Protein AF-A0A6P7H4A5-F1 (afdb_monomer)

Sequence (140 aa):
MVNTVTMYFILINILFHLKKPRSSFNGIGYLSESFYNANSKYPHRKNPCLHIFEMDWVNLELKKRSRPFYPLSYLMTRDTAVRYIQAYLRGLWVRKRPELNEIRTFWKTIHFKRGISVPVDNETPLLCSTNGDIGTLLIF

Secondary structure (DSSP, 8-state):
---HHHHHHHHHHHHHHHHS-S--B-HHHHHHHHHHHT-TT-GGGGSSPPPGGG-HHHHHHHHHSPPPPPPGGG-B-HHHHHHHHHHHHHHHHHHTSHHHHHHHHHHHHHHHHTT------SS--------SSS------

Mean predicted aligned error: 14.43 Å

Structure (mmCIF, N/CA/C/O backbone):
data_AF-A0A6P7H4A5-F1
#
_entry.id   AF-A0A6P7H4A5-F1
#
loop_
_atom_site.group_PDB
_atom_site.id
_atom_site.type_symbol
_atom_site.label_atom_id
_atom_site.label_alt_id
_atom_site.label_comp_id
_atom_site.label_asym_id
_atom_site.label_entity_id
_atom_site.label_seq_id
_atom_site.pdbx_PDB_ins_code
_atom_site.Cartn_x
_atom_site.Cartn_y
_atom_site.Cartn_z
_atom_site.occupancy
_atom_site.B_iso_or_equiv
_atom_site.auth_seq_id
_atom_site.auth_comp_id
_atom_site.auth_asym_id
_atom_site.auth_atom_id
_atom_site.pdbx_PDB_model_num
ATOM 1 N N . MET A 1 1 ? 3.899 41.146 16.376 1.00 53.22 1 MET A N 1
ATOM 2 C CA . MET A 1 1 ? 2.961 40.557 17.357 1.00 53.22 1 MET A CA 1
ATOM 3 C C . MET A 1 1 ? 1.988 39.671 16.597 1.00 53.22 1 MET A C 1
ATOM 5 O O . MET A 1 1 ? 1.205 40.193 15.817 1.00 53.22 1 MET A O 1
ATOM 9 N N . VAL A 1 2 ? 2.106 38.346 16.718 1.00 54.66 2 VAL A N 1
ATOM 10 C CA . VAL A 1 2 ? 1.173 37.412 16.062 1.00 54.66 2 VAL A CA 1
ATOM 11 C C . VAL A 1 2 ? -0.188 37.574 16.741 1.00 54.66 2 VAL A C 1
ATOM 13 O O . VAL A 1 2 ? -0.273 37.503 17.963 1.00 54.66 2 VAL A O 1
ATOM 16 N N . ASN A 1 3 ? -1.227 37.870 15.963 1.00 76.25 3 ASN A N 1
ATOM 17 C CA . ASN A 1 3 ? -2.555 38.214 16.467 1.00 76.25 3 ASN A CA 1
ATOM 18 C C . ASN A 1 3 ? -3.136 37.040 17.286 1.00 76.25 3 ASN A C 1
ATOM 20 O O . ASN A 1 3 ? -2.978 35.874 16.907 1.00 76.25 3 ASN A O 1
ATOM 24 N N . THR A 1 4 ? -3.825 37.302 18.396 1.00 75.69 4 THR A N 1
ATOM 25 C CA . THR A 1 4 ? -4.425 36.250 19.246 1.00 75.69 4 THR A CA 1
ATOM 26 C C . THR A 1 4 ? -5.378 35.358 18.450 1.00 75.69 4 THR A C 1
ATOM 28 O O . THR A 1 4 ? -5.370 34.142 18.617 1.00 75.69 4 THR A O 1
ATOM 31 N N . VAL A 1 5 ? -6.105 35.931 17.488 1.00 76.69 5 VAL A N 1
ATOM 32 C CA . VAL A 1 5 ? -6.966 35.190 16.550 1.00 76.69 5 VAL A CA 1
ATOM 33 C C . VAL A 1 5 ? -6.160 34.212 15.689 1.00 76.69 5 VAL A C 1
ATOM 35 O O . VAL A 1 5 ? -6.553 33.057 15.548 1.00 76.69 5 VAL A O 1
ATOM 38 N N . THR A 1 6 ? -5.000 34.628 15.167 1.00 72.25 6 THR A N 1
ATOM 39 C CA . THR A 1 6 ? -4.113 33.734 14.404 1.00 72.25 6 THR A CA 1
ATOM 40 C C . THR A 1 6 ? -3.530 32.621 15.273 1.00 72.25 6 THR A C 1
ATOM 42 O O . THR A 1 6 ? -3.440 31.489 14.809 1.00 72.25 6 THR A O 1
ATOM 45 N N . MET A 1 7 ? -3.223 32.882 16.548 1.00 72.38 7 MET A N 1
ATOM 46 C CA . MET A 1 7 ? -2.788 31.835 17.482 1.00 72.38 7 MET A CA 1
ATOM 47 C C . MET A 1 7 ? -3.890 30.810 17.763 1.00 72.38 7 MET A C 1
ATOM 49 O O . MET A 1 7 ? -3.617 29.614 17.711 1.00 72.38 7 MET A O 1
ATOM 53 N N . TYR A 1 8 ? -5.137 31.243 17.978 1.00 76.94 8 TYR A N 1
ATOM 54 C CA . TYR A 1 8 ? -6.273 30.328 18.141 1.00 76.94 8 TYR A CA 1
ATOM 55 C C . TYR A 1 8 ? -6.542 29.513 16.876 1.00 76.94 8 TYR A C 1
ATOM 57 O O . TYR A 1 8 ? -6.781 28.313 16.967 1.00 76.94 8 TYR A O 1
ATOM 65 N N . PHE A 1 9 ? -6.439 30.121 15.693 1.00 70.50 9 PHE A N 1
ATOM 66 C CA . PHE A 1 9 ? -6.606 29.408 14.425 1.00 70.50 9 PHE A CA 1
ATOM 67 C C . PHE A 1 9 ? -5.534 28.336 14.212 1.00 70.50 9 PHE A C 1
ATOM 69 O O . PHE A 1 9 ? -5.842 27.232 13.762 1.00 70.50 9 PHE A O 1
ATOM 76 N N . ILE A 1 10 ? -4.284 28.645 14.568 1.00 66.62 10 ILE A N 1
ATOM 77 C CA . ILE A 1 10 ? -3.163 27.701 14.527 1.00 66.62 10 ILE A CA 1
ATOM 78 C C . ILE A 1 10 ? -3.378 26.588 15.558 1.00 66.62 10 ILE A C 1
ATOM 80 O O . ILE A 1 10 ? -3.241 25.418 15.217 1.00 66.62 10 ILE A O 1
ATOM 84 N N . LEU A 1 11 ? -3.780 26.919 16.787 1.00 68.44 11 LEU A N 1
ATOM 85 C CA . LEU A 1 11 ? -4.013 25.944 17.854 1.00 68.44 11 LEU A CA 1
ATOM 86 C C . LEU A 1 11 ? -5.184 25.006 17.530 1.00 68.44 11 LEU A C 1
ATOM 88 O O . LEU A 1 11 ? -5.065 23.801 17.724 1.00 68.44 11 LEU A O 1
ATOM 92 N N . ILE A 1 12 ? -6.282 25.534 16.981 1.00 69.38 12 ILE A N 1
ATOM 93 C CA . ILE A 1 12 ? -7.444 24.756 16.529 1.00 69.38 12 ILE A CA 1
ATOM 94 C C . ILE A 1 12 ? -7.063 23.866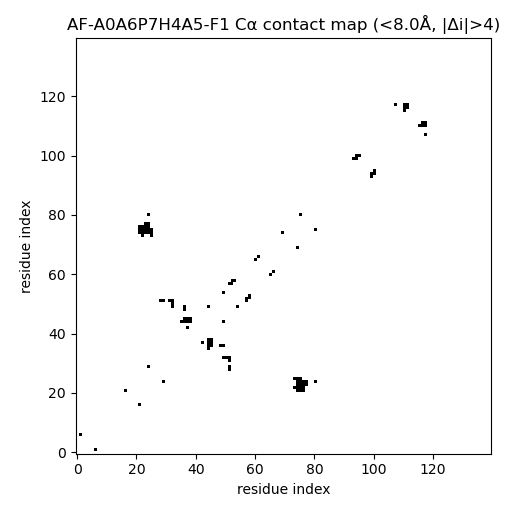 15.345 1.00 69.38 12 ILE A C 1
ATOM 96 O O . ILE A 1 12 ? -7.419 22.690 15.349 1.00 69.38 12 ILE A O 1
ATOM 100 N N . ASN A 1 13 ? -6.298 24.371 14.368 1.00 53.47 13 ASN A N 1
ATOM 101 C CA . ASN A 1 13 ? -5.789 23.539 13.275 1.00 53.47 13 ASN A CA 1
ATOM 102 C C . ASN A 1 13 ? -4.875 22.430 13.794 1.00 53.47 13 ASN A C 1
ATOM 104 O O . ASN A 1 13 ? -5.039 21.279 13.408 1.00 53.47 13 ASN A O 1
ATOM 108 N N . ILE A 1 14 ? -3.950 22.738 14.704 1.00 58.50 14 ILE A N 1
ATOM 109 C CA . ILE A 1 14 ? -3.063 21.744 15.315 1.00 58.50 14 ILE A CA 1
ATOM 110 C C . ILE A 1 14 ? -3.883 20.704 16.085 1.00 58.50 14 ILE A C 1
ATOM 112 O O . ILE A 1 14 ? -3.670 19.514 15.878 1.00 58.50 14 ILE A O 1
ATOM 116 N N . LEU A 1 15 ? -4.862 21.105 16.902 1.00 55.03 15 LEU A N 1
ATOM 117 C CA . LEU A 1 15 ? -5.744 20.174 17.619 1.00 55.03 15 LEU A CA 1
ATOM 118 C C . LEU A 1 15 ? -6.585 19.313 16.666 1.00 55.03 15 LEU A C 1
ATOM 120 O O . LEU A 1 15 ? -6.759 18.116 16.897 1.00 55.03 15 LEU A O 1
ATOM 124 N N . PHE A 1 16 ? -7.095 19.900 15.585 1.00 52.56 16 PHE A N 1
ATOM 125 C CA . PHE A 1 16 ? -7.858 19.195 14.558 1.00 52.56 16 PHE A CA 1
ATOM 126 C C . PHE A 1 16 ? -6.980 18.196 13.786 1.00 52.56 16 PHE A C 1
ATOM 128 O O . PHE A 1 16 ? -7.392 17.061 13.540 1.00 52.56 16 PHE A O 1
ATOM 135 N N . HIS A 1 17 ? -5.737 18.573 13.485 1.00 49.66 17 HIS A N 1
ATOM 136 C CA . HIS A 1 17 ? -4.731 17.709 12.867 1.00 49.66 17 HIS A CA 1
ATOM 137 C C . HIS A 1 17 ? -4.156 16.656 13.823 1.00 49.66 17 HIS A C 1
ATOM 139 O O . HIS A 1 17 ? -3.693 15.620 13.357 1.00 49.66 17 HIS A O 1
ATOM 145 N N . LEU A 1 18 ? -4.203 16.878 15.140 1.00 50.44 18 LEU A N 1
ATOM 146 C CA . LEU A 1 18 ? -3.849 15.889 16.163 1.00 50.44 18 LEU A CA 1
ATOM 147 C C . LEU A 1 18 ? -4.952 14.839 16.361 1.00 50.44 18 LEU A C 1
ATOM 149 O O . LEU A 1 18 ? -4.641 13.696 16.685 1.00 50.44 18 LEU A O 1
ATOM 153 N N . LYS A 1 19 ? -6.226 15.204 16.151 1.00 50.06 19 LYS A N 1
ATOM 154 C CA . LYS A 1 19 ? -7.368 14.272 16.219 1.00 50.06 19 LYS A CA 1
ATOM 155 C C . LYS A 1 19 ? -7.490 13.365 14.995 1.00 50.06 19 LYS A C 1
ATOM 157 O O . LYS A 1 19 ? -8.025 12.266 15.113 1.00 50.06 19 LYS A O 1
ATOM 162 N N . LYS A 1 20 ? -7.010 13.794 13.824 1.00 47.59 20 LYS A N 1
ATOM 163 C CA . LYS A 1 20 ? -6.924 12.919 12.648 1.00 47.59 20 LYS A CA 1
ATOM 164 C C . LYS A 1 20 ? -5.637 12.093 12.731 1.00 47.59 20 LYS A C 1
ATOM 166 O O . LYS A 1 20 ? -4.570 12.675 12.921 1.00 47.59 20 LYS A O 1
ATOM 171 N N . PRO A 1 21 ? -5.687 10.760 12.570 1.00 52.25 21 PRO A N 1
ATOM 172 C CA . PRO A 1 21 ? -4.467 9.969 12.550 1.00 52.25 21 PRO A CA 1
ATOM 173 C C . PRO A 1 21 ? -3.576 10.471 11.406 1.00 52.25 21 PRO A C 1
ATOM 175 O O . PRO A 1 21 ? -3.986 10.479 10.246 1.00 52.25 21 PRO A O 1
ATOM 178 N N . ARG A 1 22 ? -2.352 10.913 11.738 1.00 48.44 22 ARG A N 1
ATOM 179 C CA . ARG A 1 22 ? -1.353 11.406 10.764 1.00 48.44 22 ARG A CA 1
ATOM 180 C C . ARG A 1 22 ? -1.049 10.376 9.663 1.00 48.44 22 ARG A C 1
ATOM 182 O O . ARG A 1 22 ? -0.659 10.751 8.566 1.00 48.44 22 ARG A O 1
ATOM 189 N N . SER A 1 23 ? -1.309 9.096 9.938 1.00 55.56 23 SER A N 1
ATOM 190 C CA . SER A 1 23 ? -1.476 8.024 8.952 1.00 55.56 23 SER A CA 1
ATOM 191 C C . SER A 1 23 ? -2.964 7.817 8.686 1.00 55.56 23 SER A C 1
ATOM 193 O O . SER A 1 23 ? -3.630 7.065 9.400 1.00 55.56 23 SER A O 1
ATOM 195 N N . SER A 1 24 ? -3.496 8.454 7.648 1.00 58.94 24 SER A N 1
ATOM 196 C CA . SER A 1 24 ? -4.843 8.123 7.173 1.00 58.94 24 SER A CA 1
ATOM 197 C C . SER A 1 24 ? -4.844 6.871 6.294 1.00 58.94 24 SER A C 1
ATOM 199 O O . SER A 1 24 ? -5.905 6.275 6.114 1.00 58.94 24 SER A O 1
ATOM 201 N N . PHE A 1 25 ? -3.700 6.496 5.714 1.00 64.75 25 PHE A N 1
ATOM 202 C CA . PHE A 1 25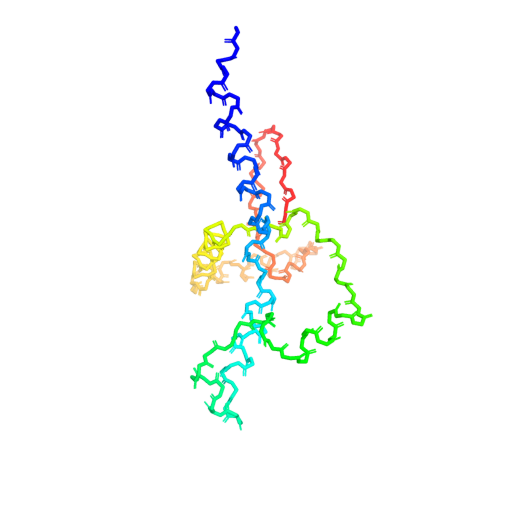 ? -3.617 5.401 4.758 1.00 64.75 25 PHE A CA 1
ATOM 203 C C . PHE A 1 25 ? -2.421 4.493 5.051 1.00 64.75 25 PHE A C 1
ATOM 205 O O . PHE A 1 25 ? -1.271 4.896 4.917 1.00 64.75 25 PHE A O 1
ATOM 212 N N . ASN A 1 26 ? -2.714 3.243 5.409 1.00 77.62 26 ASN A N 1
ATOM 213 C CA . ASN A 1 26 ? -1.749 2.151 5.413 1.00 77.62 26 ASN A CA 1
ATOM 214 C C . ASN A 1 26 ? -2.124 1.190 4.279 1.00 77.62 26 ASN A C 1
ATOM 216 O O . ASN A 1 26 ? -3.172 0.546 4.346 1.00 77.62 26 ASN A O 1
ATOM 220 N N . GLY A 1 27 ? -1.259 1.064 3.268 1.00 78.25 27 GLY A N 1
ATOM 221 C CA . GLY A 1 27 ? -1.508 0.200 2.112 1.00 78.25 27 GLY A CA 1
ATOM 222 C C . GLY A 1 27 ? -1.743 -1.267 2.485 1.00 78.25 27 GLY A C 1
ATOM 223 O O . GLY A 1 27 ? -2.647 -1.898 1.947 1.00 78.25 27 GLY A O 1
ATOM 224 N N . ILE A 1 28 ? -1.011 -1.795 3.472 1.00 81.25 28 ILE A N 1
ATOM 225 C CA . ILE A 1 28 ? -1.197 -3.175 3.955 1.00 81.25 28 ILE A CA 1
ATOM 226 C C . ILE A 1 28 ? -2.569 -3.326 4.620 1.00 81.25 28 ILE A C 1
ATOM 228 O O . ILE A 1 28 ? -3.256 -4.324 4.407 1.00 81.25 28 ILE A O 1
ATOM 232 N N . GLY A 1 29 ? -2.985 -2.325 5.401 1.00 84.94 29 GLY A N 1
ATOM 233 C CA . GLY A 1 29 ? -4.304 -2.309 6.035 1.00 84.94 29 GLY A CA 1
ATOM 234 C C . GLY A 1 29 ? -5.425 -2.301 4.998 1.00 84.94 29 GLY A C 1
ATOM 235 O O . GLY A 1 29 ? -6.326 -3.1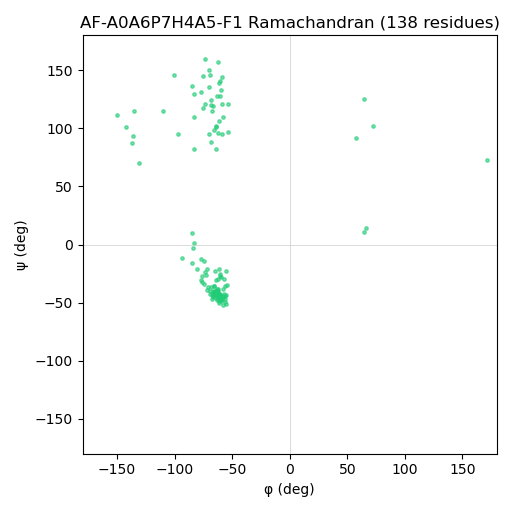30 5.064 1.00 84.94 29 GLY A O 1
ATOM 236 N N . TYR A 1 30 ? -5.302 -1.446 3.983 1.00 84.88 30 TYR A N 1
ATOM 237 C CA . TYR A 1 30 ? -6.257 -1.363 2.881 1.00 84.88 30 TYR A CA 1
ATOM 238 C C . TYR A 1 30 ? -6.369 -2.672 2.082 1.00 84.88 30 TYR A C 1
ATOM 240 O O . TYR A 1 30 ? -7.474 -3.112 1.767 1.00 84.88 30 TYR A O 1
ATOM 248 N N . LEU A 1 31 ? -5.242 -3.322 1.769 1.00 87.31 31 LEU A N 1
ATOM 249 C CA . LEU A 1 31 ? -5.249 -4.613 1.071 1.00 87.31 31 LEU A CA 1
ATOM 250 C C . LEU A 1 31 ? -5.891 -5.708 1.921 1.00 87.31 31 LEU A C 1
ATOM 252 O O . LEU A 1 31 ? -6.693 -6.488 1.416 1.00 87.31 31 LEU A O 1
ATOM 256 N N . SER A 1 32 ? -5.570 -5.739 3.214 1.00 90.19 32 SER A N 1
ATOM 257 C CA . SER A 1 32 ? -6.133 -6.717 4.148 1.00 90.19 32 SER A CA 1
ATOM 258 C C . SER A 1 32 ? -7.649 -6.561 4.265 1.00 90.19 32 SER A C 1
ATOM 260 O O . SER A 1 32 ? -8.375 -7.549 4.184 1.00 90.19 32 SER A O 1
ATOM 262 N N . GLU A 1 33 ? -8.127 -5.321 4.380 1.00 92.25 33 GLU A N 1
ATOM 263 C CA . GLU A 1 33 ? -9.551 -4.981 4.352 1.00 92.25 33 GLU A CA 1
ATOM 264 C C . GLU A 1 33 ? -10.211 -5.440 3.049 1.00 92.25 33 GLU A C 1
ATOM 266 O O . GLU A 1 33 ? -11.200 -6.174 3.066 1.00 92.25 33 GLU A O 1
ATOM 271 N N . SER A 1 34 ? -9.616 -5.067 1.913 1.00 91.06 34 SER A N 1
ATOM 272 C CA . SER A 1 34 ? -10.134 -5.393 0.583 1.00 91.06 34 SER A CA 1
ATOM 273 C C . SER A 1 34 ? -10.253 -6.903 0.381 1.00 91.06 34 SER A C 1
ATOM 275 O O . SER A 1 34 ? -11.288 -7.383 -0.075 1.00 91.06 34 SER A O 1
ATOM 277 N N . PHE A 1 35 ? -9.230 -7.675 0.758 1.00 92.88 35 PHE A N 1
ATOM 278 C CA . PHE A 1 35 ? -9.244 -9.134 0.628 1.00 92.88 35 PHE A CA 1
ATOM 279 C C . PHE A 1 35 ? -10.200 -9.812 1.604 1.00 92.88 35 PHE A C 1
ATOM 281 O O . PHE A 1 35 ? -10.845 -10.797 1.240 1.00 92.88 35 PHE A O 1
ATOM 288 N N . TYR A 1 36 ? -10.322 -9.297 2.827 1.00 93.50 36 TYR A N 1
ATOM 289 C CA . TYR A 1 36 ? -11.262 -9.834 3.804 1.00 93.50 36 TYR A CA 1
ATOM 290 C C . TYR A 1 36 ? -12.714 -9.669 3.337 1.00 93.50 36 TYR A C 1
ATOM 292 O O . TYR A 1 36 ? -13.484 -10.634 3.384 1.00 93.50 36 TYR A O 1
ATOM 300 N N . ASN A 1 37 ? -13.066 -8.477 2.844 1.00 93.94 37 ASN A N 1
ATOM 301 C CA . ASN A 1 37 ? -14.420 -8.151 2.391 1.00 93.94 37 ASN A CA 1
ATOM 302 C C . ASN A 1 37 ? -14.752 -8.770 1.022 1.00 93.94 37 ASN A C 1
ATOM 304 O O . ASN A 1 37 ? -15.893 -9.159 0.781 1.00 93.94 37 ASN A O 1
ATOM 308 N N . ALA A 1 38 ? -13.764 -8.925 0.134 1.00 93.19 38 ALA A N 1
ATOM 309 C CA . ALA A 1 38 ? -13.938 -9.540 -1.187 1.00 93.19 38 ALA A CA 1
ATOM 310 C C . ALA A 1 38 ? -13.835 -11.079 -1.187 1.00 93.19 38 ALA A C 1
ATOM 312 O O . ALA A 1 38 ? -13.769 -11.694 -2.254 1.00 93.19 38 ALA A O 1
ATOM 313 N N . ASN A 1 39 ? -13.804 -11.725 -0.019 1.00 93.88 39 ASN A N 1
ATOM 314 C CA . ASN A 1 39 ? -13.642 -13.171 0.074 1.00 93.88 39 ASN A CA 1
ATOM 315 C C . ASN A 1 39 ? -14.872 -13.919 -0.475 1.00 93.88 39 ASN A C 1
ATOM 317 O O . ASN A 1 39 ? -15.949 -13.890 0.122 1.00 93.88 39 ASN A O 1
ATOM 321 N N . SER A 1 40 ? -14.691 -14.662 -1.571 1.00 93.88 40 SER A N 1
ATOM 322 C CA . SER A 1 40 ? -15.755 -15.433 -2.232 1.00 93.88 40 SER A CA 1
ATOM 323 C C . SER A 1 40 ? -16.387 -16.509 -1.347 1.00 93.88 40 SER A C 1
ATOM 325 O O . SER A 1 40 ? -17.551 -16.850 -1.544 1.00 93.88 40 SER A O 1
ATOM 327 N N . LYS A 1 41 ? -15.663 -17.013 -0.338 1.00 95.44 41 LYS A N 1
ATOM 328 C CA . LYS A 1 41 ? -16.198 -17.978 0.637 1.00 95.44 41 LYS A CA 1
ATOM 329 C C . LYS A 1 41 ? -17.200 -17.350 1.607 1.00 95.44 41 LYS A C 1
ATOM 331 O O . LYS A 1 41 ? -17.997 -18.070 2.197 1.00 95.44 4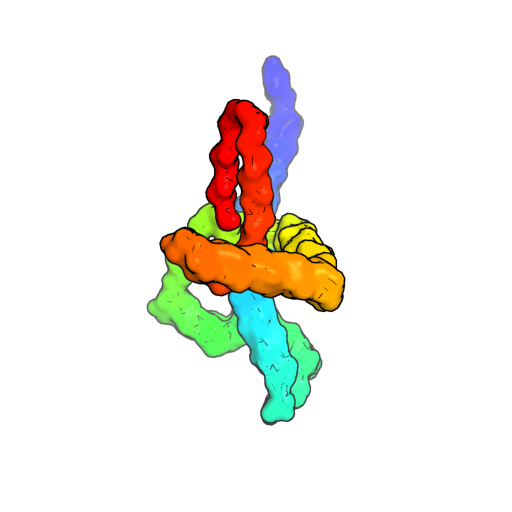1 LYS A O 1
ATOM 336 N N . TYR A 1 42 ? -17.170 -16.027 1.776 1.00 93.00 42 TYR A N 1
ATOM 337 C CA . TYR A 1 42 ? -18.039 -15.300 2.701 1.00 93.00 42 TYR A CA 1
ATOM 338 C C . TYR A 1 42 ? -18.703 -14.095 2.009 1.00 93.00 42 TYR A C 1
ATOM 340 O O . TYR A 1 42 ? -18.389 -12.949 2.337 1.00 93.00 42 TYR A O 1
ATOM 348 N N . PRO A 1 43 ? -19.652 -14.323 1.076 1.00 91.94 43 PRO A N 1
ATOM 349 C CA . PRO A 1 43 ? -20.231 -13.260 0.245 1.00 91.94 43 PRO A CA 1
ATOM 350 C C . PRO A 1 43 ? -20.937 -12.150 1.033 1.00 91.94 43 PRO A C 1
ATOM 352 O O . PRO A 1 43 ? -20.963 -11.003 0.593 1.00 91.94 43 PRO A O 1
ATOM 355 N N . HIS A 1 44 ? -21.471 -12.472 2.217 1.00 91.19 44 HIS A N 1
ATOM 356 C CA . HIS A 1 44 ? -22.138 -11.515 3.106 1.00 91.19 44 HIS A CA 1
ATOM 357 C C . HIS A 1 44 ? -21.216 -10.378 3.579 1.00 91.19 44 HIS A C 1
ATOM 359 O O . HIS A 1 44 ? -21.702 -9.321 3.956 1.00 91.19 44 HIS A O 1
ATOM 365 N N . ARG A 1 45 ? -19.888 -10.555 3.527 1.00 91.31 45 ARG A N 1
ATOM 366 C CA . ARG A 1 45 ? -18.908 -9.528 3.932 1.00 91.31 45 ARG A CA 1
ATOM 367 C C . ARG A 1 45 ? -18.725 -8.418 2.905 1.00 91.31 45 ARG A C 1
ATOM 369 O O . ARG A 1 45 ? -18.115 -7.397 3.200 1.00 91.31 45 ARG A O 1
ATOM 376 N N . LYS A 1 46 ? -19.234 -8.613 1.688 1.00 89.56 46 LYS A N 1
ATOM 377 C CA . LYS A 1 46 ? -19.152 -7.603 0.634 1.00 89.56 46 LYS A CA 1
ATOM 378 C C . LYS A 1 46 ? -20.095 -6.427 0.905 1.00 89.56 46 LYS A C 1
ATOM 380 O O . LYS A 1 46 ? -19.837 -5.332 0.413 1.00 89.56 46 LYS A O 1
ATOM 385 N N . ASN A 1 47 ? -21.181 -6.649 1.652 1.00 88.00 47 ASN A N 1
ATOM 386 C CA . ASN A 1 47 ? -22.147 -5.608 1.983 1.00 88.00 47 ASN A CA 1
ATOM 387 C C . ASN A 1 47 ? -22.828 -5.870 3.350 1.00 88.00 47 ASN A C 1
ATOM 389 O O . ASN A 1 47 ? -23.628 -6.803 3.432 1.00 88.00 47 ASN A O 1
ATOM 393 N N . PRO A 1 48 ? -22.564 -5.060 4.395 1.00 85.62 48 PRO A N 1
ATOM 394 C CA . PRO A 1 48 ? -21.686 -3.887 4.399 1.00 85.62 48 PRO A CA 1
ATOM 395 C C . PRO A 1 48 ? -20.197 -4.265 4.394 1.00 85.62 48 PRO A C 1
ATOM 397 O O . PRO A 1 48 ? -19.785 -5.252 4.997 1.00 85.62 48 PRO A O 1
ATOM 400 N N . CYS A 1 49 ? -19.389 -3.455 3.710 1.00 86.94 49 CYS A N 1
ATOM 401 C CA . CYS A 1 49 ? -17.931 -3.562 3.723 1.00 86.94 49 CYS A CA 1
ATOM 402 C C . CYS A 1 49 ? -17.406 -3.014 5.057 1.00 86.94 49 CYS A C 1
ATOM 404 O O . CYS A 1 49 ? -17.607 -1.835 5.344 1.00 86.94 49 CYS A O 1
ATOM 406 N N . LEU A 1 50 ? -16.755 -3.855 5.863 1.00 89.94 50 LEU A N 1
ATOM 407 C CA . LEU A 1 50 ? -16.233 -3.459 7.175 1.00 89.94 50 LEU A CA 1
ATOM 408 C C . LEU A 1 50 ? -14.851 -2.826 7.048 1.00 89.94 50 LEU A C 1
ATOM 410 O O . LEU A 1 50 ? -13.988 -3.372 6.354 1.00 89.94 50 LEU A O 1
ATOM 414 N N . HIS A 1 51 ? -14.610 -1.730 7.764 1.00 87.88 51 HIS A N 1
ATOM 415 C CA . HIS A 1 51 ? -13.267 -1.168 7.872 1.00 87.88 51 HIS A CA 1
ATOM 416 C C . HIS A 1 51 ? -12.362 -2.083 8.714 1.00 87.88 51 HIS A C 1
ATOM 418 O O . HIS A 1 51 ? -12.824 -2.746 9.643 1.00 87.88 51 HIS A O 1
ATOM 424 N N . ILE A 1 52 ? -11.049 -2.109 8.457 1.00 87.50 52 ILE A N 1
ATOM 425 C CA . ILE A 1 52 ? -10.120 -3.010 9.175 1.00 87.50 52 ILE A CA 1
ATOM 426 C C . ILE A 1 52 ? -10.176 -2.874 10.708 1.00 87.50 52 ILE A C 1
ATOM 428 O O . ILE A 1 52 ? -10.044 -3.867 11.419 1.00 87.50 52 ILE A O 1
ATOM 432 N N . PHE A 1 53 ? -10.398 -1.664 11.228 1.00 85.75 53 PHE A N 1
ATOM 433 C CA . PHE A 1 53 ? -10.517 -1.420 12.674 1.00 85.75 53 PHE A CA 1
ATOM 434 C C . PHE A 1 53 ? -11.920 -1.687 13.236 1.00 85.75 53 PHE A C 1
ATOM 436 O O . PHE A 1 53 ? -12.119 -1.574 14.438 1.00 85.75 53 PHE A O 1
ATOM 443 N N . GLU A 1 54 ? -12.892 -2.033 12.399 1.00 88.88 54 GLU A N 1
ATOM 444 C CA . GLU A 1 54 ? -14.233 -2.455 12.826 1.00 88.88 54 GLU A CA 1
ATOM 445 C C . GLU A 1 54 ? -14.330 -3.980 12.946 1.00 88.88 54 GLU A C 1
ATOM 447 O O . GLU A 1 54 ? -15.281 -4.503 13.513 1.00 88.88 54 GLU A O 1
ATOM 452 N N . MET A 1 55 ? -13.332 -4.715 12.452 1.00 90.38 55 MET A N 1
ATOM 453 C CA . MET A 1 55 ? -13.293 -6.169 12.547 1.00 90.38 55 MET A CA 1
ATOM 454 C C . MET A 1 55 ? -12.974 -6.610 13.982 1.00 90.38 55 MET A C 1
ATOM 456 O O . MET A 1 55 ? -11.900 -6.314 14.512 1.00 90.38 55 MET A O 1
ATOM 460 N N . ASP A 1 56 ? -13.871 -7.389 14.592 1.00 91.00 56 ASP A N 1
ATOM 461 C CA . ASP A 1 56 ? -13.752 -7.817 15.995 1.00 91.00 56 ASP A CA 1
ATOM 462 C C . ASP A 1 56 ? -12.434 -8.531 16.303 1.00 91.00 56 ASP A C 1
ATOM 464 O O . ASP A 1 56 ? -11.775 -8.245 17.304 1.00 91.00 56 ASP A O 1
ATOM 468 N N . TRP A 1 57 ? -12.012 -9.436 15.418 1.00 90.62 57 TRP A N 1
ATOM 469 C CA . TRP A 1 57 ? -10.772 -10.191 15.591 1.00 90.62 57 TRP A CA 1
ATOM 470 C C . TRP A 1 57 ? -9.532 -9.289 15.518 1.00 90.62 57 TRP A C 1
ATOM 472 O O . TRP A 1 57 ? -8.581 -9.502 16.268 1.00 90.62 57 TRP A O 1
ATOM 482 N N . VAL A 1 58 ? -9.556 -8.252 14.669 1.00 90.19 58 VAL A N 1
ATOM 483 C CA . VAL A 1 58 ? -8.469 -7.267 14.572 1.00 90.19 58 VAL A CA 1
ATOM 484 C C . VAL A 1 58 ? -8.405 -6.457 15.856 1.00 90.19 58 VAL A C 1
ATOM 486 O O . VAL A 1 58 ? -7.330 -6.302 16.428 1.00 90.19 58 VAL A O 1
ATOM 489 N N . ASN A 1 59 ? -9.549 -5.980 16.347 1.00 88.62 59 ASN A N 1
ATOM 490 C CA . ASN A 1 59 ? -9.618 -5.240 17.604 1.00 88.62 59 ASN A CA 1
ATOM 491 C C . ASN A 1 59 ? -9.137 -6.070 18.793 1.00 88.62 59 ASN A C 1
ATOM 493 O O . ASN A 1 59 ? -8.398 -5.565 19.638 1.00 88.62 59 ASN A O 1
ATOM 497 N N . LEU A 1 60 ? -9.532 -7.342 18.863 1.00 93.44 60 LEU A N 1
ATOM 498 C CA . LEU A 1 60 ? -9.073 -8.254 19.905 1.00 93.44 60 LEU A CA 1
ATOM 499 C C . LEU A 1 60 ? -7.550 -8.428 19.856 1.00 93.44 60 LEU A C 1
ATOM 501 O O . LEU A 1 60 ? -6.893 -8.385 20.896 1.00 93.44 60 LEU A O 1
ATOM 505 N N . GLU A 1 61 ? -6.987 -8.581 18.659 1.00 90.81 61 GLU A N 1
ATOM 506 C CA . GLU A 1 61 ? -5.546 -8.752 18.484 1.00 90.81 61 GLU A CA 1
ATOM 507 C C . GLU A 1 61 ? -4.775 -7.470 18.816 1.00 90.81 61 GLU A C 1
ATOM 509 O O . GLU A 1 61 ? -3.789 -7.521 19.545 1.00 90.81 61 GLU A O 1
ATOM 514 N N . LEU A 1 62 ? -5.265 -6.304 18.384 1.00 86.44 62 LEU A N 1
ATOM 515 C CA . LEU A 1 62 ? -4.665 -5.004 18.703 1.00 86.44 62 LEU A CA 1
ATOM 516 C C . LEU A 1 62 ? -4.713 -4.681 20.203 1.00 86.44 62 LEU A C 1
ATOM 518 O O . LEU A 1 62 ? -3.816 -4.006 20.706 1.00 86.44 62 LEU A O 1
ATOM 522 N N . LYS A 1 63 ? -5.728 -5.172 20.927 1.00 89.31 63 LYS A N 1
ATOM 523 C CA . LYS A 1 63 ? -5.796 -5.075 22.396 1.00 89.31 63 LYS A CA 1
ATOM 524 C C . LYS A 1 63 ? -4.750 -5.955 23.078 1.00 89.31 63 LYS A C 1
ATOM 526 O O . LYS A 1 63 ? -4.164 -5.531 24.067 1.00 89.31 63 LYS A O 1
ATOM 531 N N . LYS A 1 64 ? -4.515 -7.167 22.565 1.00 94.69 64 LY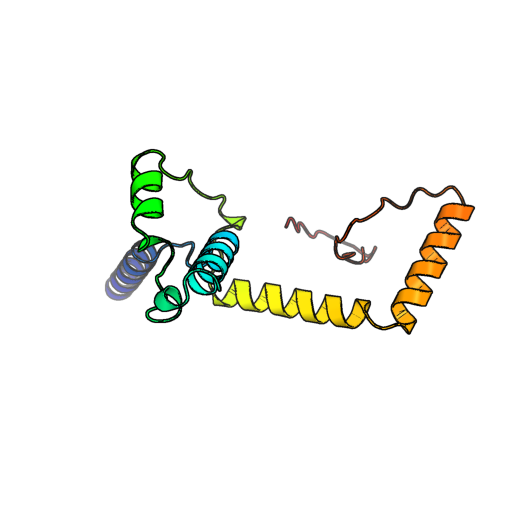S A N 1
ATOM 532 C CA . LYS A 1 64 ? -3.492 -8.085 23.097 1.00 94.69 64 LYS A CA 1
ATOM 533 C C . LYS A 1 64 ? -2.075 -7.616 22.772 1.00 94.69 64 LYS A C 1
ATOM 535 O O . LYS A 1 64 ? -1.173 -7.773 23.588 1.00 94.69 64 LYS A O 1
ATOM 540 N N . ARG A 1 65 ? -1.872 -7.086 21.565 1.00 89.25 65 ARG A N 1
ATOM 541 C CA . ARG A 1 65 ? -0.578 -6.667 21.020 1.00 89.25 65 ARG A CA 1
ATOM 542 C C . ARG A 1 65 ? -0.749 -5.315 20.343 1.00 89.25 65 ARG A C 1
ATOM 544 O O . ARG A 1 65 ? -1.117 -5.233 19.169 1.00 89.25 65 ARG A O 1
ATOM 551 N N . SER A 1 66 ? -0.482 -4.250 21.097 1.00 85.94 66 SER A N 1
ATOM 552 C CA . SER A 1 66 ? -0.549 -2.898 20.555 1.00 85.94 66 SER A CA 1
ATOM 553 C C . SER A 1 66 ? 0.464 -2.734 19.424 1.00 85.94 66 SER A C 1
ATOM 555 O O . SER A 1 66 ? 1.586 -3.247 19.460 1.00 85.94 66 SER A O 1
ATOM 557 N N . ARG A 1 67 ? 0.045 -2.042 18.366 1.00 79.25 67 ARG A N 1
ATOM 558 C CA . ARG A 1 67 ? 0.910 -1.821 17.213 1.00 79.25 67 ARG A CA 1
ATOM 559 C C . ARG A 1 67 ? 2.038 -0.846 17.592 1.00 79.25 67 ARG A C 1
ATOM 561 O O . ARG A 1 67 ? 1.736 0.186 18.194 1.00 79.25 67 ARG A O 1
ATOM 568 N N . PRO A 1 68 ? 3.302 -1.108 17.208 1.00 81.00 68 PRO A N 1
ATOM 569 C CA . PRO A 1 68 ? 4.373 -0.136 17.394 1.00 81.00 68 PRO A CA 1
ATOM 570 C C . PRO A 1 68 ? 4.098 1.144 16.597 1.00 81.00 68 PRO A C 1
ATOM 572 O O . PRO A 1 68 ? 3.369 1.135 15.599 1.00 81.00 68 PRO A O 1
ATOM 575 N N . PHE A 1 69 ? 4.706 2.248 17.031 1.00 75.88 69 PHE A N 1
ATOM 576 C CA . PHE A 1 69 ? 4.628 3.504 16.296 1.00 75.88 69 PHE A CA 1
ATOM 577 C C . PHE A 1 69 ? 5.237 3.317 14.902 1.00 75.88 69 PHE A C 1
ATOM 579 O O . PHE A 1 69 ? 6.354 2.818 14.763 1.00 75.88 69 PHE A O 1
ATOM 586 N N . TYR A 1 70 ? 4.492 3.687 13.863 1.00 73.12 70 TYR A N 1
ATOM 587 C CA . TYR A 1 70 ? 5.002 3.589 12.502 1.00 73.12 70 TYR A CA 1
ATOM 588 C C . TYR A 1 70 ? 6.111 4.616 12.264 1.00 73.12 70 TYR A C 1
ATOM 590 O O . TYR A 1 70 ? 6.011 5.745 12.755 1.00 73.12 70 TYR A O 1
ATOM 598 N N . PRO A 1 71 ? 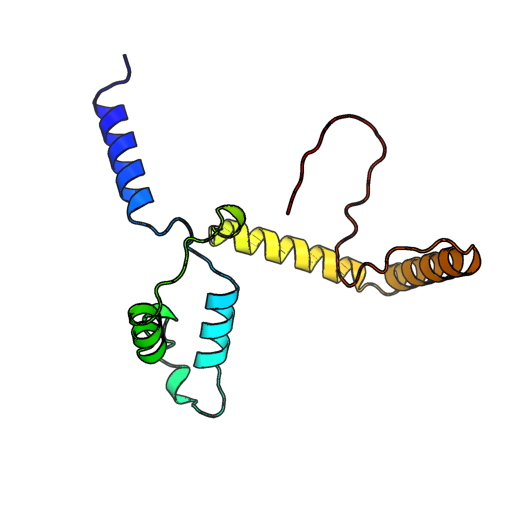7.130 4.286 11.453 1.00 76.56 71 PRO A N 1
ATOM 599 C CA . PRO A 1 71 ? 8.063 5.296 10.983 1.00 76.56 71 PRO A CA 1
ATOM 600 C C . PRO A 1 71 ? 7.298 6.378 10.209 1.00 76.56 71 PRO A C 1
ATOM 602 O O . PRO A 1 71 ? 6.334 6.085 9.501 1.00 76.56 71 PRO A O 1
ATOM 605 N N . LEU A 1 72 ? 7.730 7.636 10.327 1.00 71.75 72 LEU A N 1
ATOM 606 C CA . LEU A 1 72 ? 7.045 8.775 9.699 1.00 71.75 72 LEU A CA 1
ATOM 607 C C . LEU A 1 72 ? 6.904 8.617 8.178 1.00 71.75 72 LEU A C 1
ATOM 609 O O . LEU A 1 72 ? 5.917 9.066 7.606 1.00 71.75 72 LEU A O 1
ATOM 613 N N . SER A 1 73 ? 7.842 7.915 7.541 1.00 71.88 73 SER A N 1
ATOM 614 C CA . SER A 1 73 ? 7.805 7.580 6.115 1.00 71.88 73 SER A CA 1
ATOM 615 C C . SER A 1 73 ? 6.600 6.737 5.693 1.00 71.88 73 SER A C 1
ATOM 617 O O . SER A 1 73 ? 6.169 6.813 4.547 1.00 71.88 73 SER A O 1
ATOM 619 N N . TYR A 1 74 ? 6.033 5.950 6.610 1.00 69.44 74 TYR A N 1
ATOM 620 C CA . TYR A 1 74 ? 4.844 5.132 6.360 1.00 69.44 74 TYR A CA 1
ATOM 621 C C . TYR A 1 74 ? 3.550 5.932 6.545 1.00 69.44 74 TYR A C 1
ATOM 623 O O . TYR A 1 74 ? 2.485 5.499 6.104 1.00 69.44 74 TYR A O 1
ATOM 631 N N . LEU A 1 75 ? 3.618 7.096 7.197 1.00 73.50 75 LEU A N 1
ATOM 632 C CA . LEU A 1 75 ? 2.464 7.949 7.454 1.00 73.50 75 LEU A CA 1
ATOM 633 C C . LEU A 1 75 ? 2.187 8.819 6.220 1.00 73.50 75 LEU A C 1
ATOM 635 O O . LEU A 1 75 ? 2.587 9.978 6.147 1.00 73.50 75 LEU A O 1
ATOM 639 N N . MET A 1 76 ? 1.493 8.254 5.235 1.00 72.12 76 MET A N 1
ATOM 640 C CA . MET A 1 76 ? 1.042 8.990 4.054 1.00 72.12 76 MET A CA 1
ATOM 641 C C . MET A 1 76 ? -0.435 9.382 4.161 1.00 72.12 76 MET A C 1
ATOM 643 O O . MET A 1 76 ? -1.267 8.666 4.733 1.00 72.12 76 MET A O 1
ATOM 647 N N . THR A 1 77 ? -0.775 10.545 3.604 1.00 80.25 77 THR A N 1
ATOM 648 C CA . THR A 1 77 ? -2.175 10.905 3.387 1.00 80.25 77 THR A CA 1
ATOM 649 C C . THR A 1 77 ? -2.724 10.085 2.224 1.00 80.25 77 THR A C 1
ATOM 651 O O . THR A 1 77 ? -1.978 9.564 1.392 1.00 80.25 77 THR A O 1
ATOM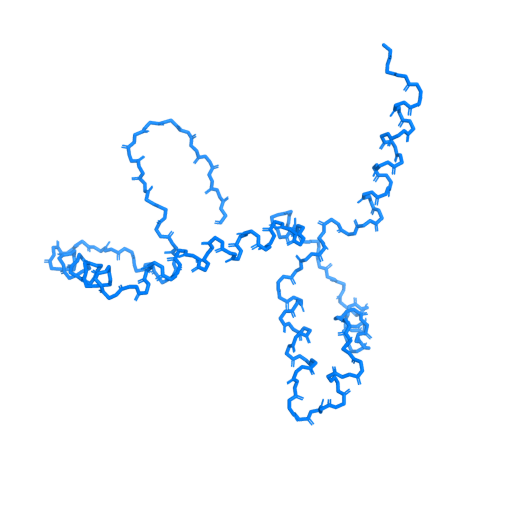 654 N N . ARG A 1 78 ? -4.050 9.958 2.144 1.00 76.06 78 ARG A N 1
ATOM 655 C CA . ARG A 1 78 ? -4.687 9.256 1.023 1.00 76.06 78 ARG A CA 1
ATOM 656 C C . ARG A 1 78 ? -4.291 9.880 -0.321 1.00 76.06 78 ARG A C 1
ATOM 658 O O . ARG A 1 78 ? -3.958 9.154 -1.250 1.00 76.06 78 ARG A O 1
ATOM 665 N N . ASP A 1 79 ? -4.258 11.208 -0.401 1.00 80.88 79 ASP A N 1
ATOM 666 C CA . ASP A 1 79 ? -3.931 11.920 -1.639 1.00 80.88 79 ASP A CA 1
ATOM 667 C C . ASP A 1 79 ? -2.485 11.688 -2.082 1.00 80.88 79 ASP A C 1
ATOM 669 O O . ASP A 1 79 ? -2.227 11.481 -3.270 1.00 80.88 79 ASP A O 1
ATOM 673 N N . THR A 1 80 ? -1.529 11.685 -1.144 1.00 81.69 80 THR A N 1
ATOM 674 C CA . THR A 1 80 ? -0.131 11.394 -1.486 1.00 81.69 80 THR A CA 1
ATOM 675 C C . THR A 1 80 ? 0.025 9.945 -1.925 1.00 81.69 80 THR A C 1
ATOM 677 O O . THR A 1 80 ? 0.641 9.701 -2.961 1.00 81.69 80 THR A O 1
ATOM 680 N N . ALA A 1 81 ? -0.605 8.999 -1.223 1.00 82.00 81 ALA A N 1
ATOM 681 C CA . ALA A 1 81 ? -0.606 7.586 -1.599 1.00 82.00 81 ALA A CA 1
ATOM 682 C C . ALA A 1 81 ? -1.129 7.367 -3.028 1.00 82.00 81 ALA A C 1
ATOM 684 O O . ALA A 1 81 ? -0.486 6.689 -3.830 1.00 82.00 81 ALA A O 1
ATOM 685 N N . VAL A 1 82 ? -2.257 7.995 -3.380 1.00 82.88 82 VAL A N 1
ATOM 686 C CA . VAL A 1 82 ? -2.840 7.920 -4.729 1.00 82.88 82 VAL A CA 1
ATOM 687 C C . VAL A 1 82 ? -1.857 8.435 -5.780 1.00 82.88 82 VAL A C 1
ATOM 689 O O . VAL A 1 82 ? -1.669 7.779 -6.804 1.00 82.88 82 VAL A O 1
ATOM 692 N N . ARG A 1 83 ? -1.183 9.566 -5.533 1.00 85.62 83 ARG A N 1
ATOM 693 C CA . ARG A 1 83 ? -0.182 10.110 -6.469 1.00 85.62 83 ARG A CA 1
ATOM 694 C C . ARG A 1 83 ? 0.992 9.156 -6.674 1.00 85.62 83 ARG A C 1
ATOM 696 O O . ARG A 1 83 ? 1.380 8.940 -7.821 1.00 85.62 83 ARG A O 1
ATOM 703 N N . TYR A 1 84 ? 1.517 8.562 -5.601 1.00 83.62 84 TYR A N 1
ATOM 704 C CA . TYR A 1 84 ? 2.604 7.581 -5.687 1.00 83.62 84 TYR A CA 1
ATOM 705 C C . TYR A 1 84 ? 2.196 6.351 -6.497 1.00 83.62 84 TYR A C 1
ATOM 707 O O . TYR A 1 84 ? 2.902 5.969 -7.430 1.00 83.62 84 TYR A O 1
ATOM 715 N N . ILE A 1 85 ? 1.025 5.778 -6.207 1.00 82.31 85 ILE A N 1
ATOM 716 C CA . ILE A 1 85 ? 0.499 4.617 -6.937 1.00 82.31 85 ILE 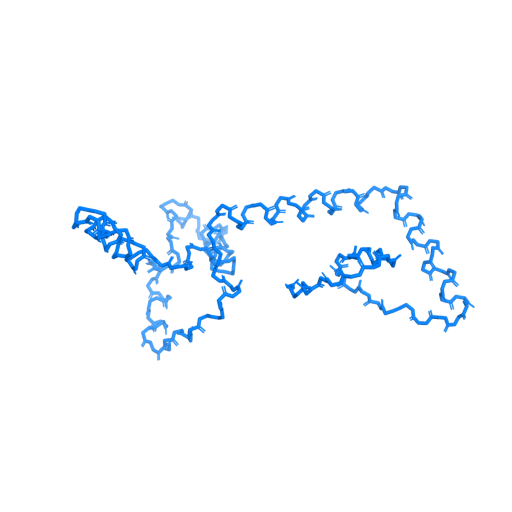A CA 1
ATOM 717 C C . ILE A 1 85 ? 0.327 4.955 -8.421 1.00 82.31 85 ILE A C 1
ATOM 719 O O . ILE A 1 85 ? 0.778 4.209 -9.287 1.00 82.31 85 ILE A O 1
ATOM 723 N N . GLN A 1 86 ? -0.278 6.101 -8.737 1.00 83.38 86 GLN A N 1
ATOM 724 C CA . GLN A 1 86 ? -0.471 6.531 -10.122 1.00 83.38 86 GLN A CA 1
ATOM 725 C C . GLN A 1 86 ? 0.857 6.744 -10.857 1.00 83.38 86 GLN A C 1
ATOM 727 O O . GLN A 1 86 ? 0.994 6.318 -12.003 1.00 83.38 86 GLN A O 1
ATOM 732 N N . ALA A 1 87 ? 1.839 7.393 -10.226 1.00 84.94 87 ALA A N 1
ATOM 733 C CA . ALA A 1 87 ? 3.163 7.593 -10.810 1.00 84.94 87 ALA A CA 1
ATOM 734 C C . ALA A 1 87 ? 3.861 6.252 -11.085 1.00 84.94 87 ALA A C 1
ATOM 736 O O . ALA A 1 87 ? 4.366 6.034 -12.190 1.00 84.94 87 ALA A O 1
ATOM 737 N N . TYR A 1 88 ? 3.811 5.328 -10.121 1.00 84.06 88 TYR A N 1
ATOM 738 C CA . TYR A 1 88 ? 4.363 3.986 -10.273 1.00 84.06 88 TYR A CA 1
ATOM 739 C C . TYR A 1 88 ? 3.709 3.229 -11.433 1.00 84.06 88 TYR A C 1
ATOM 741 O O . TYR A 1 88 ? 4.417 2.698 -12.289 1.00 84.06 88 TYR A O 1
ATOM 749 N N . LEU A 1 89 ? 2.373 3.227 -11.512 1.00 82.44 89 LEU A N 1
ATOM 750 C CA . LEU A 1 89 ? 1.629 2.545 -12.575 1.00 82.44 89 LEU A CA 1
ATOM 751 C C . LEU A 1 89 ? 1.927 3.126 -13.959 1.00 82.44 89 LEU A C 1
ATOM 753 O O . LEU A 1 89 ? 2.144 2.360 -14.896 1.00 82.44 89 LEU A O 1
ATOM 757 N N . ARG A 1 90 ? 2.021 4.456 -14.091 1.00 87.06 90 ARG A N 1
ATOM 758 C CA . ARG A 1 90 ? 2.433 5.098 -15.353 1.00 87.06 90 ARG A CA 1
ATOM 759 C C . ARG A 1 90 ? 3.819 4.621 -15.783 1.00 87.06 90 ARG A C 1
ATOM 761 O O . ARG A 1 90 ? 3.995 4.211 -16.928 1.00 87.06 90 ARG A O 1
ATOM 768 N N . GLY A 1 91 ? 4.781 4.607 -14.860 1.00 85.25 91 GLY A N 1
ATOM 769 C CA . GLY A 1 91 ? 6.122 4.088 -15.130 1.00 85.25 91 GLY A CA 1
ATOM 770 C C . GLY A 1 91 ? 6.115 2.601 -15.496 1.00 85.25 91 GLY A C 1
ATOM 771 O O . GLY A 1 91 ? 6.798 2.191 -16.433 1.00 85.25 91 GLY A O 1
ATOM 772 N N . LEU A 1 92 ? 5.317 1.791 -14.797 1.00 85.50 92 LEU A N 1
ATOM 773 C CA . LEU A 1 92 ? 5.172 0.362 -15.069 1.00 85.50 92 LEU A CA 1
ATOM 774 C C . LEU A 1 92 ? 4.611 0.112 -16.471 1.00 85.50 92 LEU A C 1
ATOM 776 O O . LEU A 1 92 ? 5.129 -0.739 -17.187 1.00 85.50 92 LEU A O 1
ATOM 780 N N . TRP A 1 93 ? 3.582 0.852 -16.884 1.00 86.19 93 TRP A N 1
ATOM 781 C CA . TRP A 1 93 ? 2.988 0.715 -18.214 1.00 86.19 93 TRP A CA 1
ATOM 782 C C . TRP A 1 93 ? 3.950 1.099 -19.328 1.00 86.19 93 TRP A C 1
ATOM 784 O O . TRP A 1 93 ? 4.018 0.392 -20.329 1.00 86.19 93 TRP A O 1
ATOM 794 N N . VAL A 1 94 ? 4.738 2.161 -19.143 1.00 87.00 94 VAL A N 1
ATOM 795 C CA . VAL A 1 94 ? 5.815 2.498 -20.082 1.00 87.00 94 VAL A CA 1
ATOM 796 C C . VAL A 1 94 ? 6.807 1.337 -20.170 1.00 87.00 94 VAL A C 1
ATOM 798 O O . VAL A 1 94 ? 7.083 0.865 -21.263 1.00 87.00 94 VAL A O 1
ATOM 801 N N . ARG A 1 95 ? 7.262 0.786 -19.039 1.00 81.12 95 ARG A N 1
ATOM 802 C CA . ARG A 1 95 ? 8.198 -0.356 -19.021 1.00 81.12 95 ARG A CA 1
ATOM 803 C C . ARG A 1 95 ? 7.625 -1.654 -19.594 1.00 81.12 95 ARG A C 1
ATOM 805 O O . ARG A 1 95 ? 8.391 -2.518 -19.997 1.00 81.12 95 ARG A O 1
ATOM 812 N N . LYS A 1 96 ? 6.302 -1.819 -19.632 1.00 84.50 96 LYS A N 1
ATOM 813 C CA . LYS A 1 96 ? 5.659 -2.981 -20.264 1.00 84.50 96 LYS A CA 1
ATOM 814 C C . LYS A 1 96 ? 5.680 -2.929 -21.793 1.00 84.50 96 LYS A C 1
ATOM 816 O O . LYS A 1 96 ? 5.417 -3.958 -22.408 1.00 84.50 96 LYS A O 1
ATOM 821 N N . ARG A 1 97 ? 5.987 -1.778 -22.401 1.00 89.56 97 ARG A N 1
ATOM 822 C CA . ARG A 1 97 ? 6.060 -1.644 -23.860 1.00 89.56 97 ARG A CA 1
ATOM 823 C C . ARG A 1 97 ? 7.113 -2.598 -24.444 1.00 89.56 97 ARG A C 1
ATOM 825 O O . ARG A 1 97 ? 8.216 -2.677 -23.893 1.00 89.56 97 ARG A O 1
ATOM 832 N N . PRO A 1 98 ? 6.784 -3.338 -25.517 1.00 90.75 98 PRO A N 1
ATOM 833 C CA . PRO A 1 98 ? 7.659 -4.376 -26.049 1.00 90.75 98 PRO A CA 1
ATOM 834 C C . PRO A 1 98 ? 8.990 -3.803 -26.543 1.00 90.75 98 PRO A C 1
ATOM 836 O O . PRO A 1 98 ? 10.034 -4.378 -26.244 1.00 90.75 98 PRO A O 1
ATOM 839 N N . GLU A 1 99 ? 8.973 -2.626 -27.173 1.00 92.25 99 GLU A N 1
ATOM 840 C CA . GLU A 1 99 ? 10.171 -1.988 -27.733 1.00 92.25 99 GLU A CA 1
ATOM 841 C C . GLU A 1 99 ? 11.178 -1.638 -26.625 1.00 92.25 99 GLU A C 1
ATOM 843 O O . GLU A 1 99 ? 12.386 -1.822 -26.758 1.00 92.25 99 GLU A O 1
ATOM 848 N N . LEU A 1 100 ? 10.675 -1.184 -25.473 1.00 86.94 100 LEU A N 1
ATOM 849 C CA . LEU A 1 100 ? 11.511 -0.849 -24.320 1.00 86.94 100 LEU A CA 1
ATOM 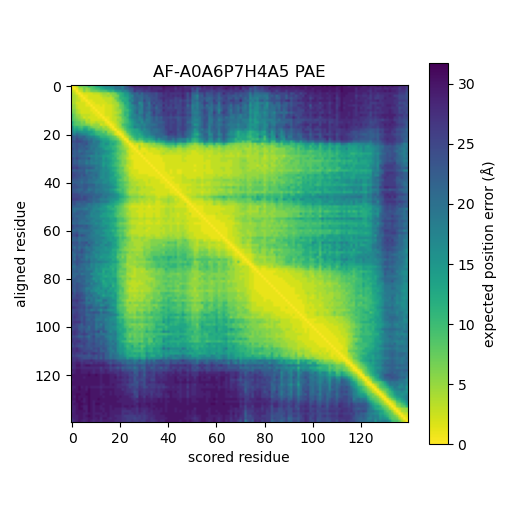850 C C . LEU A 1 100 ? 12.036 -2.099 -23.602 1.00 86.94 100 LEU A C 1
ATOM 852 O O . LEU A 1 100 ? 13.162 -2.094 -23.097 1.00 86.94 100 LEU A O 1
ATOM 856 N N . ASN A 1 101 ? 11.252 -3.178 -23.561 1.00 86.56 101 ASN A N 1
ATOM 857 C CA . ASN A 1 101 ? 11.697 -4.448 -22.990 1.00 86.56 101 ASN A CA 1
ATOM 858 C C . ASN A 1 101 ? 12.781 -5.121 -23.831 1.00 86.56 101 ASN A C 1
ATOM 860 O O . ASN A 1 101 ? 13.708 -5.698 -23.256 1.00 86.56 101 ASN A O 1
ATOM 864 N N . GLU A 1 102 ? 12.704 -5.020 -25.156 1.00 87.50 102 GLU A N 1
ATOM 865 C CA . GLU A 1 102 ? 13.739 -5.518 -26.062 1.00 87.50 102 GLU A CA 1
ATOM 866 C C . GLU A 1 102 ? 15.070 -4.806 -25.806 1.00 87.50 102 GLU A C 1
ATOM 868 O O . GLU A 1 102 ? 16.073 -5.459 -25.516 1.00 87.50 102 GLU A O 1
ATOM 873 N N . ILE A 1 103 ? 15.055 -3.469 -25.765 1.00 89.12 103 ILE A N 1
ATOM 874 C CA . ILE A 1 103 ? 16.237 -2.654 -25.448 1.00 89.12 103 ILE A CA 1
ATOM 875 C C . ILE A 1 103 ? 16.803 -3.027 -24.072 1.00 89.12 103 ILE A C 1
ATOM 877 O O . ILE A 1 103 ? 18.010 -3.220 -23.916 1.00 89.12 103 ILE A O 1
ATOM 881 N N . ARG A 1 104 ? 15.946 -3.182 -23.056 1.00 85.38 104 ARG A N 1
ATOM 882 C CA . ARG A 1 104 ? 16.391 -3.558 -21.706 1.00 85.38 104 ARG A CA 1
ATOM 883 C C . ARG A 1 104 ? 17.041 -4.940 -21.684 1.00 85.38 104 ARG A C 1
ATOM 885 O O . ARG A 1 104 ? 18.044 -5.136 -21.001 1.00 85.38 104 ARG A O 1
ATOM 892 N N . THR A 1 105 ? 16.480 -5.887 -22.426 1.00 86.12 105 THR A N 1
ATOM 893 C CA . THR A 1 105 ? 17.019 -7.247 -22.546 1.00 86.12 105 THR A CA 1
ATOM 894 C C . THR A 1 105 ? 18.359 -7.231 -23.272 1.00 86.12 105 THR A C 1
ATOM 896 O O . THR A 1 105 ? 19.318 -7.821 -22.781 1.00 86.12 105 THR A O 1
ATOM 899 N N . PHE A 1 106 ? 18.468 -6.468 -24.361 1.00 88.06 106 PHE A N 1
ATOM 900 C CA . PHE A 1 106 ? 19.711 -6.266 -25.101 1.00 88.06 106 PHE A CA 1
ATOM 901 C C . PHE A 1 106 ? 20.840 -5.744 -24.203 1.00 88.06 106 PHE A C 1
ATOM 903 O O . PHE A 1 106 ? 21.914 -6.348 -24.143 1.00 88.06 106 PHE A O 1
ATOM 910 N N . TRP A 1 107 ? 20.589 -4.678 -23.436 1.00 84.38 107 TRP A N 1
ATOM 911 C CA . TRP A 1 107 ? 21.586 -4.133 -22.511 1.00 84.38 107 TRP A CA 1
ATOM 912 C C . TRP A 1 107 ? 21.970 -5.131 -21.419 1.00 84.38 107 TRP A C 1
ATOM 914 O O . TRP A 1 107 ? 23.160 -5.311 -21.157 1.00 84.38 107 TRP A O 1
ATOM 924 N N . LYS A 1 108 ? 21.001 -5.852 -20.837 1.00 83.25 108 LYS A N 1
ATOM 925 C CA . LYS A 1 108 ? 21.280 -6.930 -19.870 1.00 83.25 108 LYS A CA 1
ATOM 926 C C . LYS A 1 108 ? 22.206 -7.996 -20.457 1.00 83.25 108 LYS A C 1
ATOM 928 O O . LYS A 1 108 ? 23.174 -8.384 -19.806 1.00 83.25 108 LYS A O 1
ATOM 933 N N . THR A 1 109 ? 21.962 -8.427 -21.694 1.00 84.94 109 THR A N 1
ATOM 934 C CA . THR A 1 109 ? 22.815 -9.400 -22.390 1.00 84.94 109 THR A CA 1
ATOM 935 C C . THR A 1 109 ? 24.222 -8.858 -22.642 1.00 84.94 109 THR A C 1
ATOM 937 O O . THR A 1 109 ? 25.194 -9.590 -22.456 1.00 84.94 109 THR A O 1
ATOM 940 N N . ILE A 1 110 ? 24.364 -7.587 -23.033 1.00 88.25 110 ILE A N 1
ATOM 941 C CA . ILE A 1 110 ? 25.680 -6.957 -23.230 1.00 88.25 110 ILE A CA 1
ATOM 942 C C . ILE A 1 110 ? 26.467 -6.892 -21.924 1.00 88.25 110 ILE A C 1
ATOM 944 O O . ILE A 1 110 ? 27.644 -7.251 -21.909 1.00 88.25 110 ILE A O 1
ATOM 948 N N . HIS A 1 111 ? 25.844 -6.442 -20.835 1.00 83.69 111 HIS A N 1
ATOM 949 C CA . HIS A 1 111 ? 26.527 -6.349 -19.548 1.00 83.69 111 HIS A CA 1
ATOM 950 C C . HIS A 1 111 ? 26.961 -7.722 -19.037 1.00 83.69 111 HIS A C 1
ATOM 952 O O . HIS A 1 111 ? 28.113 -7.875 -18.633 1.00 83.69 111 HIS A O 1
ATOM 958 N N . PHE A 1 112 ? 26.088 -8.727 -19.163 1.00 79.56 112 PHE A N 1
ATOM 959 C CA . PHE A 1 112 ? 26.418 -10.113 -18.841 1.00 79.56 112 PHE A CA 1
ATOM 960 C C . PHE A 1 112 ? 27.637 -10.607 -19.635 1.00 79.56 112 PHE A C 1
ATOM 962 O O . PHE A 1 112 ? 28.597 -11.099 -19.048 1.00 79.56 112 PHE A O 1
ATOM 969 N N . LYS A 1 113 ? 27.655 -10.403 -20.961 1.00 82.25 113 LYS A N 1
ATOM 970 C CA . LYS A 1 113 ? 28.787 -10.796 -21.826 1.00 82.25 113 LYS A CA 1
ATOM 971 C C . LYS A 1 113 ? 30.093 -10.074 -21.487 1.00 82.25 113 LYS A C 1
ATOM 973 O O . LYS A 1 113 ? 31.163 -10.625 -21.714 1.00 82.25 113 LYS A O 1
ATOM 978 N N . ARG A 1 114 ? 30.018 -8.849 -20.962 1.00 83.38 114 ARG A N 1
ATOM 979 C CA . ARG A 1 114 ? 31.183 -8.050 -20.549 1.00 83.38 114 ARG A CA 1
ATOM 980 C C . ARG A 1 114 ? 31.693 -8.397 -19.146 1.00 83.38 114 ARG A C 1
ATOM 982 O O . ARG A 1 114 ? 32.623 -7.748 -18.683 1.00 83.38 114 ARG A O 1
ATOM 989 N N . GLY A 1 115 ? 31.083 -9.369 -18.461 1.00 78.88 115 GLY A N 1
ATOM 990 C CA . GLY A 1 115 ? 31.423 -9.702 -17.075 1.00 78.88 115 GLY A CA 1
ATOM 991 C C . GLY A 1 115 ? 31.071 -8.588 -16.084 1.00 78.88 115 GLY A C 1
ATOM 992 O O . GLY A 1 115 ? 31.530 -8.607 -14.946 1.00 78.88 115 GLY A O 1
ATOM 993 N N . ILE A 1 116 ? 30.262 -7.610 -16.505 1.00 74.31 116 ILE A N 1
ATOM 994 C CA . ILE A 1 116 ? 29.781 -6.538 -15.639 1.00 74.31 116 ILE A CA 1
ATOM 995 C C . ILE A 1 116 ? 28.574 -7.105 -14.907 1.00 74.31 116 ILE A C 1
ATOM 997 O O . ILE A 1 116 ? 27.522 -7.329 -15.513 1.00 74.31 116 ILE A O 1
ATOM 1001 N N . SER A 1 117 ? 28.714 -7.339 -13.605 1.00 62.44 117 SER A N 1
ATOM 1002 C CA . SER A 1 117 ? 27.574 -7.682 -12.766 1.00 62.44 117 SER A CA 1
ATOM 1003 C C . SER A 1 117 ? 26.646 -6.471 -12.709 1.00 62.44 117 SER A C 1
ATOM 1005 O O . SER A 1 117 ? 26.890 -5.528 -11.956 1.00 62.44 117 SER A O 1
ATOM 1007 N N . VAL A 1 118 ? 25.592 -6.464 -13.523 1.00 62.91 118 VAL A N 1
ATOM 1008 C CA . VAL A 1 118 ? 24.470 -5.558 -13.272 1.00 62.91 118 VAL A CA 1
ATOM 1009 C C . VAL A 1 118 ? 23.819 -6.084 -11.999 1.00 62.91 118 VAL A C 1
ATOM 1011 O O . VAL A 1 118 ? 23.433 -7.260 -11.995 1.00 62.91 118 VAL A O 1
ATOM 1014 N N . PRO A 1 119 ? 23.737 -5.297 -10.911 1.00 55.81 119 PRO A N 1
ATOM 1015 C CA . PRO A 1 119 ? 22.937 -5.708 -9.771 1.00 55.81 119 PRO A CA 1
ATOM 1016 C C . PRO A 1 119 ? 21.550 -6.025 -10.312 1.00 55.81 119 PRO A C 1
ATOM 1018 O O . PRO A 1 119 ? 20.953 -5.194 -10.989 1.00 55.81 119 PRO A O 1
ATOM 1021 N N . VAL A 1 120 ? 21.098 -7.263 -10.108 1.00 52.97 120 VAL A N 1
ATOM 1022 C CA . VAL A 1 120 ? 19.773 -7.699 -10.532 1.00 52.97 120 VAL A CA 1
ATOM 1023 C C . VAL A 1 120 ? 18.787 -6.955 -9.644 1.00 52.97 120 VAL A C 1
ATOM 1025 O O . VAL A 1 120 ? 18.424 -7.397 -8.558 1.00 52.97 120 VAL A O 1
ATOM 1028 N N . ASP A 1 121 ? 18.411 -5.771 -10.095 1.00 50.72 121 ASP A N 1
ATOM 1029 C CA . ASP A 1 121 ? 17.294 -4.989 -9.625 1.00 50.72 121 ASP A CA 1
ATOM 1030 C C . ASP A 1 121 ? 16.023 -5.783 -9.935 1.00 50.72 121 ASP A C 1
ATOM 1032 O O . ASP A 1 121 ? 15.343 -5.627 -10.955 1.00 50.72 121 ASP A O 1
ATOM 1036 N N . ASN A 1 122 ? 15.737 -6.718 -9.031 1.00 42.81 122 ASN A N 1
ATOM 1037 C CA . ASN A 1 122 ? 14.425 -7.304 -8.860 1.00 42.81 122 ASN A CA 1
ATOM 1038 C C . ASN A 1 122 ? 13.468 -6.146 -8.540 1.00 42.81 122 ASN A C 1
ATOM 1040 O O . ASN A 1 122 ? 13.374 -5.685 -7.410 1.00 42.81 122 ASN A O 1
ATOM 1044 N N . GLU A 1 123 ? 12.808 -5.642 -9.580 1.00 45.25 123 GLU A N 1
ATOM 1045 C CA . GLU A 1 123 ? 11.666 -4.723 -9.521 1.00 45.25 123 GLU A CA 1
ATOM 1046 C C . GLU A 1 123 ? 11.879 -3.317 -8.934 1.00 45.25 123 GLU A C 1
ATOM 1048 O O . GLU A 1 123 ? 10.904 -2.576 -8.783 1.00 45.25 123 GLU A O 1
ATOM 1053 N N . THR A 1 124 ? 13.108 -2.866 -8.682 1.00 46.19 124 THR A N 1
ATOM 1054 C CA . THR A 1 124 ? 13.336 -1.455 -8.343 1.00 46.19 124 THR A CA 1
ATOM 1055 C C . THR A 1 124 ? 13.267 -0.577 -9.602 1.00 46.19 124 THR A C 1
ATOM 1057 O O . THR A 1 124 ? 13.859 -0.901 -10.635 1.00 46.19 124 THR A O 1
ATOM 1060 N N . PRO A 1 125 ? 12.514 0.540 -9.584 1.00 44.44 125 PRO A N 1
ATOM 1061 C CA . PRO A 1 125 ? 12.546 1.484 -10.684 1.00 44.44 125 PRO A CA 1
ATOM 1062 C C . PRO A 1 125 ? 13.938 2.112 -10.715 1.00 44.44 125 PRO A C 1
ATOM 1064 O O . PRO A 1 125 ? 14.335 2.766 -9.756 1.00 44.44 125 PRO A O 1
ATOM 1067 N N . LEU A 1 126 ? 14.662 1.920 -11.820 1.00 42.03 126 LEU A N 1
ATOM 1068 C CA . LEU A 1 126 ? 15.862 2.687 -12.141 1.00 42.03 126 LEU A CA 1
ATOM 1069 C C . LEU A 1 126 ? 15.504 4.180 -12.092 1.00 42.03 126 LEU A C 1
ATOM 1071 O O . LEU A 1 126 ? 14.962 4.736 -13.049 1.00 42.03 126 LEU A O 1
ATOM 1075 N N . LEU A 1 127 ? 15.781 4.823 -10.958 1.00 36.91 127 LEU A N 1
ATOM 1076 C CA . LEU A 1 127 ? 16.074 6.245 -10.920 1.00 36.91 127 LEU A CA 1
ATOM 1077 C C . LEU A 1 127 ? 17.322 6.398 -11.779 1.00 36.91 127 LEU A C 1
ATOM 1079 O O . LEU A 1 127 ? 18.403 5.935 -11.422 1.00 36.91 127 LEU A O 1
ATOM 1083 N N . CYS A 1 128 ? 17.134 6.946 -12.974 1.00 33.62 128 CYS A N 1
ATOM 1084 C CA . CYS A 1 128 ? 18.235 7.277 -13.853 1.00 33.62 128 CYS A CA 1
ATOM 1085 C C . CYS A 1 128 ? 19.142 8.240 -13.080 1.00 33.62 128 CYS A C 1
ATOM 1087 O O . CYS A 1 128 ? 18.745 9.372 -12.815 1.00 33.62 128 CYS A O 1
ATOM 1089 N N . SER A 1 129 ? 20.326 7.772 -12.682 1.00 35.16 129 SER A N 1
ATOM 1090 C CA . SER A 1 129 ? 21.394 8.634 -12.189 1.00 35.16 129 SER A CA 1
ATOM 1091 C C . SER A 1 129 ? 21.778 9.556 -13.337 1.00 35.16 129 SER A C 1
ATOM 1093 O O . SER A 1 129 ? 22.527 9.172 -14.236 1.00 35.16 129 SER A O 1
ATOM 1095 N N . THR A 1 130 ? 21.212 10.759 -13.361 1.00 35.28 130 THR A N 1
ATOM 1096 C CA . THR A 1 130 ? 21.767 11.855 -14.142 1.00 35.28 130 THR A CA 1
ATOM 1097 C C . THR A 1 130 ? 23.062 12.247 -13.449 1.00 35.28 130 THR A C 1
ATOM 1099 O O . THR A 1 130 ? 23.056 12.985 -12.467 1.00 35.28 130 THR A O 1
ATOM 1102 N N . ASN A 1 131 ? 24.176 11.692 -13.922 1.00 35.09 131 ASN A N 1
ATOM 1103 C CA . ASN A 1 131 ? 25.493 12.206 -13.576 1.00 35.09 131 ASN A CA 1
ATOM 1104 C C . ASN A 1 131 ? 25.585 13.626 -14.140 1.00 35.09 131 ASN A C 1
ATOM 1106 O O . ASN A 1 131 ? 25.733 13.812 -15.346 1.00 35.09 131 ASN A O 1
ATOM 1110 N N . GLY A 1 132 ? 25.411 14.597 -13.250 1.00 35.09 132 GLY A N 1
ATOM 1111 C CA . GLY A 1 132 ? 25.383 16.021 -13.546 1.00 35.09 132 GLY A CA 1
ATOM 1112 C C . GLY A 1 132 ? 24.949 16.802 -12.311 1.00 35.09 132 GLY A C 1
ATOM 1113 O O . GLY A 1 132 ? 23.824 17.273 -12.255 1.00 35.09 132 GLY A O 1
ATOM 1114 N N . ASP A 1 133 ? 25.863 16.878 -11.345 1.00 32.91 133 ASP A N 1
ATOM 1115 C CA . ASP A 1 133 ? 25.989 17.919 -10.324 1.00 32.91 133 ASP A CA 1
ATOM 1116 C C . ASP A 1 133 ? 24.889 18.143 -9.258 1.00 32.91 133 ASP A C 1
ATOM 1118 O O . ASP A 1 133 ? 23.740 18.479 -9.511 1.00 32.91 133 ASP A O 1
ATOM 1122 N N . ILE A 1 134 ? 25.388 18.084 -8.013 1.00 36.53 134 ILE A N 1
ATOM 1123 C CA . ILE A 1 134 ? 24.909 18.700 -6.766 1.00 36.53 134 ILE A CA 1
ATOM 1124 C C . ILE A 1 134 ? 23.629 18.104 -6.155 1.00 36.53 134 ILE A C 1
ATOM 1126 O O . ILE A 1 134 ? 22.504 18.445 -6.495 1.00 36.53 134 ILE A O 1
ATOM 1130 N N . GLY A 1 135 ? 23.852 17.293 -5.114 1.00 39.12 135 GLY A N 1
ATOM 1131 C CA . GLY A 1 135 ? 22.992 17.183 -3.936 1.00 39.12 135 GLY A CA 1
ATOM 1132 C C . GLY A 1 135 ? 21.536 16.807 -4.188 1.00 39.12 135 GLY A C 1
ATOM 1133 O O . GLY A 1 135 ? 20.669 17.669 -4.262 1.00 39.12 135 GLY A O 1
ATOM 1134 N N . THR A 1 136 ? 21.210 15.516 -4.163 1.00 31.80 136 THR A N 1
ATOM 1135 C CA . THR A 1 136 ? 19.836 15.109 -3.849 1.00 31.80 136 THR A CA 1
ATOM 1136 C C . THR A 1 136 ? 19.831 13.847 -3.005 1.00 31.80 136 THR A C 1
ATOM 1138 O O . THR A 1 136 ? 20.006 12.722 -3.461 1.00 31.80 136 THR A O 1
ATOM 1141 N N . LEU A 1 137 ? 19.623 14.099 -1.721 1.00 42.47 137 LEU A N 1
ATOM 1142 C CA . LEU A 1 137 ? 19.175 13.167 -0.711 1.00 42.47 137 LEU A CA 1
ATOM 1143 C C . LEU A 1 137 ? 17.756 12.726 -1.098 1.00 42.47 137 LEU A C 1
ATOM 1145 O O . LEU A 1 137 ? 16.815 13.483 -0.888 1.00 42.47 137 LEU A O 1
ATOM 1149 N N . LEU A 1 138 ? 17.587 11.539 -1.679 1.00 27.42 138 LEU A N 1
ATOM 1150 C CA . LEU A 1 138 ? 16.269 10.910 -1.805 1.00 27.42 138 LEU A CA 1
ATOM 1151 C C . LEU A 1 138 ? 16.357 9.420 -1.469 1.00 27.42 138 LEU A C 1
ATOM 1153 O O . LEU A 1 138 ? 16.544 8.552 -2.315 1.00 27.42 138 LEU A O 1
ATOM 1157 N N . ILE A 1 139 ? 16.215 9.182 -0.167 1.00 34.62 139 ILE A N 1
ATOM 1158 C CA . ILE A 1 139 ? 15.614 7.987 0.421 1.00 34.62 139 ILE A CA 1
ATOM 1159 C C . ILE A 1 139 ? 14.145 7.950 -0.032 1.00 34.62 139 ILE A C 1
ATOM 1161 O O . ILE A 1 139 ? 13.466 8.962 0.137 1.00 34.62 139 ILE A O 1
ATOM 1165 N N . PHE A 1 140 ? 13.682 6.831 -0.599 1.00 36.06 140 PHE A N 1
ATOM 1166 C CA . PHE A 1 140 ? 12.511 6.031 -0.184 1.00 36.06 140 PHE A CA 1
ATOM 1167 C C . PHE A 1 140 ? 12.324 4.826 -1.107 1.00 36.06 140 PHE A C 1
ATOM 1169 O O . PHE A 1 140 ? 12.364 5.010 -2.342 1.00 36.06 140 PHE A O 1
#

Solvent-accessible surface area (backbone atoms only — not comparable to full-atom values): 8650 Å² total; per-residue (Å²): 131,86,51,70,68,60,51,49,54,50,50,51,49,51,53,54,55,66,72,42,62,73,51,68,36,51,69,69,55,52,50,51,27,52,54,62,26,65,30,81,92,45,63,69,34,54,65,73,67,64,53,59,83,70,36,66,70,51,46,53,46,41,70,76,50,69,78,75,85,73,59,70,90,62,42,30,45,58,70,57,48,51,51,53,53,51,53,51,50,55,53,50,56,58,58,65,35,66,73,54,41,50,54,53,49,51,52,52,52,52,34,54,76,68,71,43,81,70,78,81,65,82,84,61,81,81,74,76,80,73,90,72,85,81,88,80,93,76,89,133

Organism: NCBI:txid50390

Foldseek 3Di:
DQDPVNVVVVVVVVVVCVVDQLQPDQPVQVVVLVCVQPPPVCVPCVPPRDRSCRDPVSVVVCVVPPDDDDDNVRRDDPVVVVVVVVVLVVLVVVCPDPVNVVVVVVVVVVCVVVVNPDPPPPPDPPPPPPPDDDDDDDDD

InterPro domains:
  IPR043408 IQ domain-containing protein K [PTHR34927] (19-117)

pLDDT: mean 73.62, std 18.73, range [27.42, 95.44]

Radius of gyration: 23.05 Å; Cα contacts (8 Å, |Δi|>4): 58; chains: 1; bounding box: 54×58×51 Å